Protein AF-A0A952AMG6-F1 (afdb_monomer)

Foldseek 3Di:
DVVVLVVVLVVLVVVLVLLVVVVVCVVVVVVVDNDDDPVSCVVVVVQLVVCCVPDVQDDPPDGCSSVVSNVVSVVVNVVSVVD

Mean predicted aligned error: 4.11 Å

Sequence (83 aa):
METIILATYFFLNFLQIFIFVDVILSWLTLFGLNIRPKIISDLIDSMYLYVKKYIKTSFGPVDFTPLIILIIISLLQNLIINL

Secondary structure (DSSP, 8-state):
-HHHHHHHHHHHHHHHHHHHHHHHHHHHGGGT-----HHHHHHHHHHHHHHHHHS--EETTEE-HHHHHHHHHHHHHHHHHT-

pLDDT: mean 89.99, std 4.52, range [70.38, 95.62]

Solvent-accessible surface area (backbone atoms only — not comparable to full-atom values): 4829 Å² total; per-residue (Å²): 112,68,68,58,55,51,50,52,49,52,51,51,52,51,53,49,52,53,50,52,51,52,55,56,35,54,56,38,43,79,77,72,41,85,63,72,59,64,71,57,48,65,62,48,48,60,57,43,52,56,50,48,72,78,42,87,44,64,60,86,95,46,70,44,45,64,59,55,49,51,50,52,50,52,53,52,46,52,53,62,74,75,104

Radius of gyration: 14.34 Å; Cα contacts (8 Å, |Δi|>4): 43; chains: 1; bounding box: 30×26×38 Å

Structure (mmCIF, N/CA/C/O backbone):
data_AF-A0A952AMG6-F1
#
_entry.id   AF-A0A952AMG6-F1
#
loop_
_atom_site.group_PDB
_atom_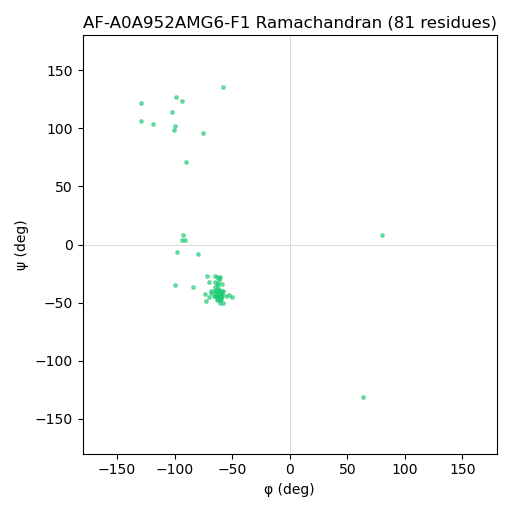site.id
_atom_site.type_symbol
_atom_site.label_atom_id
_atom_site.label_alt_id
_atom_site.label_comp_id
_atom_site.label_asym_id
_atom_site.label_entity_id
_atom_site.label_seq_id
_atom_site.pdbx_PDB_ins_code
_atom_site.Cartn_x
_atom_site.Cartn_y
_atom_site.Cartn_z
_atom_site.occupancy
_atom_site.B_iso_or_equiv
_atom_site.auth_seq_id
_atom_site.auth_comp_id
_atom_site.auth_asym_id
_atom_site.auth_atom_id
_atom_site.pdbx_PDB_model_num
ATOM 1 N N . MET A 1 1 ? 15.255 -1.742 -22.918 1.00 70.38 1 MET A N 1
ATOM 2 C CA . MET A 1 1 ? 14.317 -0.705 -22.433 1.00 70.38 1 MET A CA 1
ATOM 3 C C . MET A 1 1 ? 12.949 -1.324 -22.174 1.00 70.38 1 MET A C 1
ATOM 5 O O . MET A 1 1 ? 12.489 -1.272 -21.043 1.00 70.38 1 MET A O 1
ATOM 9 N N . GLU A 1 2 ? 12.389 -2.040 -23.149 1.00 84.94 2 GLU A N 1
ATOM 10 C CA . GLU A 1 2 ? 11.121 -2.783 -23.021 1.00 84.94 2 GLU A CA 1
ATOM 11 C C . GLU A 1 2 ? 11.069 -3.747 -21.824 1.00 84.94 2 GLU A C 1
ATOM 13 O O . GLU A 1 2 ? 10.100 -3.752 -21.074 1.00 84.94 2 GLU A O 1
ATOM 18 N N . THR A 1 3 ? 12.138 -4.505 -21.561 1.00 89.94 3 THR A N 1
ATOM 19 C CA . THR A 1 3 ? 12.182 -5.447 -20.425 1.00 89.94 3 THR A CA 1
ATOM 20 C C . THR A 1 3 ? 12.045 -4.754 -19.066 1.00 89.94 3 THR A C 1
ATOM 22 O O . THR A 1 3 ? 11.450 -5.312 -18.150 1.00 89.94 3 THR A O 1
ATOM 25 N N . ILE A 1 4 ? 12.572 -3.532 -18.928 1.00 90.25 4 ILE A N 1
ATOM 26 C CA . ILE A 1 4 ? 12.511 -2.755 -17.680 1.00 90.25 4 ILE A CA 1
ATOM 27 C C . ILE A 1 4 ? 11.093 -2.213 -17.472 1.00 90.25 4 ILE A C 1
ATOM 29 O O . ILE A 1 4 ? 10.560 -2.293 -16.366 1.00 90.25 4 ILE A O 1
ATOM 33 N N . ILE A 1 5 ? 10.470 -1.716 -18.544 1.00 92.75 5 ILE A N 1
ATOM 34 C CA . ILE A 1 5 ? 9.071 -1.261 -18.565 1.00 92.75 5 ILE A CA 1
ATOM 35 C C . ILE A 1 5 ? 8.148 -2.410 -18.146 1.00 92.75 5 ILE A C 1
ATOM 37 O O . ILE A 1 5 ? 7.362 -2.271 -17.209 1.00 92.75 5 ILE A O 1
ATOM 41 N N . LEU A 1 6 ? 8.320 -3.578 -18.768 1.00 92.88 6 LEU A N 1
ATOM 42 C CA . LEU A 1 6 ? 7.535 -4.775 -18.486 1.00 92.88 6 LEU A CA 1
ATOM 43 C C . LEU A 1 6 ? 7.721 -5.254 -17.038 1.00 92.88 6 LEU A C 1
ATOM 45 O O . LEU A 1 6 ? 6.741 -5.503 -16.341 1.00 92.88 6 LEU A O 1
ATOM 49 N N . ALA A 1 7 ? 8.966 -5.332 -16.555 1.00 94.19 7 ALA A N 1
ATOM 50 C CA . ALA A 1 7 ? 9.261 -5.720 -15.176 1.00 94.19 7 ALA A CA 1
ATOM 51 C C . ALA A 1 7 ? 8.632 -4.753 -14.159 1.00 94.19 7 ALA A C 1
ATOM 53 O O . ALA A 1 7 ? 8.058 -5.191 -13.162 1.00 94.19 7 ALA A O 1
ATOM 54 N N . THR A 1 8 ? 8.683 -3.447 -14.436 1.00 93.75 8 THR A N 1
ATOM 55 C CA . THR A 1 8 ? 8.062 -2.418 -13.588 1.00 93.75 8 T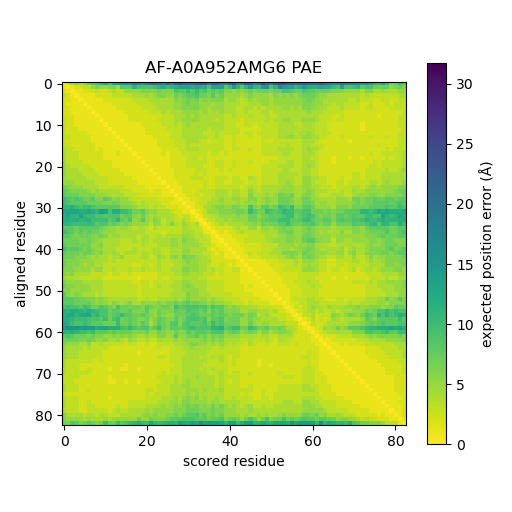HR A CA 1
ATOM 56 C C . THR A 1 8 ? 6.543 -2.568 -13.572 1.00 93.75 8 THR A C 1
ATOM 58 O O . THR A 1 8 ? 5.929 -2.541 -12.507 1.00 93.75 8 THR A O 1
ATOM 61 N N . TYR A 1 9 ? 5.932 -2.796 -14.735 1.00 94.62 9 TYR A N 1
ATOM 62 C CA . TYR A 1 9 ? 4.496 -3.030 -14.847 1.00 94.62 9 TYR A CA 1
ATOM 63 C C . TYR A 1 9 ? 4.050 -4.278 -14.065 1.00 94.62 9 TYR A C 1
ATOM 65 O O . TYR A 1 9 ? 3.095 -4.217 -13.286 1.00 94.62 9 TYR A O 1
ATOM 73 N N . PHE A 1 10 ? 4.783 -5.390 -14.194 1.00 95.19 10 PHE A N 1
ATOM 74 C CA . PHE A 1 10 ? 4.526 -6.609 -13.422 1.00 95.19 10 PHE A CA 1
ATOM 75 C C . PHE A 1 10 ? 4.674 -6.393 -11.915 1.00 95.19 10 PHE A C 1
ATOM 77 O O . PHE A 1 10 ? 3.834 -6.864 -11.149 1.00 95.19 10 PHE A O 1
ATOM 84 N N . PHE A 1 11 ? 5.695 -5.653 -11.484 1.00 94.62 11 PHE A N 1
ATOM 85 C CA . PHE A 1 11 ? 5.887 -5.317 -10.075 1.00 94.62 11 PHE A CA 1
ATOM 86 C C . PHE A 1 11 ? 4.719 -4.492 -9.511 1.00 94.62 11 PHE A C 1
ATOM 88 O O . PHE A 1 11 ? 4.209 -4.801 -8.435 1.00 94.62 11 PHE A O 1
ATOM 95 N N . LEU A 1 12 ? 4.236 -3.492 -10.256 1.00 94.50 12 LEU A N 1
ATOM 96 C CA . LEU A 1 12 ? 3.073 -2.694 -9.857 1.00 94.50 12 LEU A CA 1
ATOM 97 C C . LEU A 1 12 ? 1.794 -3.538 -9.754 1.00 94.50 12 LEU A C 1
ATOM 99 O O . LEU A 1 12 ? 1.048 -3.392 -8.787 1.00 94.50 12 LEU A O 1
ATOM 103 N N . ASN A 1 13 ? 1.568 -4.460 -10.696 1.00 95.19 13 ASN A N 1
ATOM 104 C CA . ASN A 1 13 ? 0.454 -5.414 -10.618 1.00 95.19 13 ASN A CA 1
ATOM 105 C C . ASN A 1 13 ? 0.556 -6.319 -9.385 1.00 95.19 13 ASN A C 1
ATOM 107 O O . ASN A 1 13 ? -0.441 -6.572 -8.710 1.00 95.19 13 ASN A O 1
ATOM 111 N N . PHE A 1 14 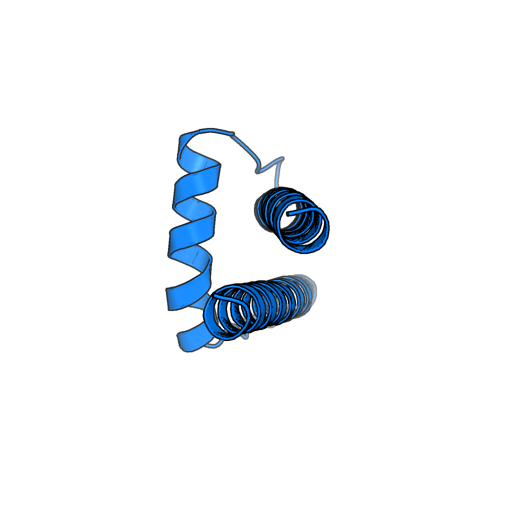? 1.763 -6.784 -9.062 1.00 94.31 14 PHE A N 1
ATOM 112 C CA . PHE A 1 14 ? 1.994 -7.595 -7.873 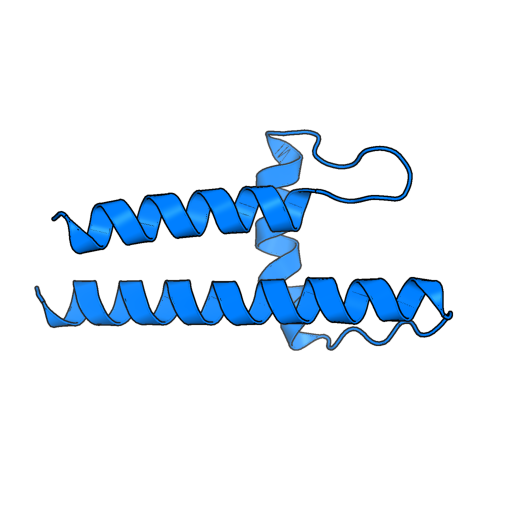1.00 94.31 14 PHE A CA 1
ATOM 113 C C . PHE A 1 14 ? 1.651 -6.821 -6.595 1.00 94.31 14 PHE A C 1
ATOM 115 O O . PHE A 1 14 ? 0.899 -7.323 -5.764 1.00 94.31 14 PHE A O 1
ATOM 122 N N . LEU A 1 15 ? 2.102 -5.568 -6.467 1.00 93.56 15 LEU A N 1
ATOM 123 C CA . LEU A 1 15 ? 1.722 -4.708 -5.340 1.00 93.56 15 LEU A CA 1
ATOM 124 C C . LEU A 1 15 ? 0.205 -4.511 -5.242 1.00 93.56 15 LEU A C 1
ATOM 126 O O . LEU A 1 15 ? -0.351 -4.553 -4.146 1.00 93.56 15 LEU A O 1
ATOM 130 N N . GLN A 1 16 ? -0.472 -4.342 -6.378 1.00 94.25 16 GLN A N 1
ATOM 131 C CA . GLN A 1 16 ? -1.923 -4.189 -6.419 1.00 94.25 16 GLN A CA 1
ATOM 132 C C . GLN A 1 16 ? -2.641 -5.407 -5.821 1.00 94.25 16 GLN A C 1
ATOM 134 O O . GLN A 1 16 ? -3.544 -5.249 -5.000 1.00 94.25 16 GLN A O 1
ATOM 139 N N . ILE A 1 17 ? -2.202 -6.621 -6.175 1.00 93.50 17 ILE A N 1
ATOM 140 C CA . ILE A 1 17 ? -2.733 -7.871 -5.611 1.00 93.50 17 ILE A CA 1
ATOM 141 C C . ILE A 1 17 ? -2.533 -7.906 -4.094 1.00 93.50 17 ILE A C 1
ATOM 143 O O . ILE A 1 17 ? -3.467 -8.229 -3.364 1.00 93.50 17 ILE A O 1
ATOM 147 N N . PHE A 1 18 ? -1.347 -7.538 -3.605 1.00 93.50 18 PHE A N 1
ATOM 148 C CA . PHE A 1 18 ? -1.055 -7.507 -2.168 1.00 93.50 18 PHE A CA 1
ATOM 149 C C . PHE A 1 18 ? -1.983 -6.556 -1.412 1.00 93.50 18 PHE A C 1
ATOM 151 O O . PHE A 1 18 ? -2.517 -6.926 -0.368 1.00 93.50 18 PHE A O 1
ATOM 158 N N . ILE A 1 19 ? -2.231 -5.368 -1.965 1.00 93.94 19 ILE A N 1
ATOM 159 C CA . ILE A 1 19 ? -3.161 -4.392 -1.387 1.00 93.94 19 ILE A CA 1
ATOM 160 C C . ILE A 1 19 ? -4.592 -4.937 -1.379 1.00 93.94 19 ILE A C 1
ATOM 162 O O . ILE A 1 19 ? -5.286 -4.807 -0.375 1.00 93.94 19 ILE A O 1
ATOM 166 N N . PHE A 1 20 ? -5.037 -5.598 -2.452 1.00 93.00 20 PHE A N 1
ATOM 167 C CA . PHE A 1 20 ? -6.355 -6.238 -2.464 1.00 93.00 20 PHE A CA 1
ATOM 168 C C . PHE A 1 20 ? -6.484 -7.321 -1.392 1.00 93.00 20 PHE A C 1
ATOM 170 O O . PHE A 1 20 ? -7.494 -7.365 -0.690 1.00 93.00 20 PHE A O 1
ATOM 177 N N . VAL A 1 21 ? -5.463 -8.167 -1.234 1.00 91.88 21 VAL A N 1
ATOM 178 C CA . VAL A 1 21 ? -5.442 -9.187 -0.179 1.00 91.88 21 VAL A CA 1
ATOM 179 C C . VAL A 1 21 ? -5.505 -8.530 1.199 1.00 91.88 21 VAL A C 1
ATOM 181 O O . VAL A 1 21 ? -6.313 -8.947 2.021 1.00 91.88 21 VAL A O 1
ATOM 184 N N . ASP A 1 22 ? -4.724 -7.479 1.450 1.00 90.94 22 ASP A N 1
ATOM 185 C CA . ASP A 1 22 ? -4.743 -6.733 2.715 1.00 90.94 22 ASP A CA 1
ATOM 186 C C . ASP A 1 22 ? -6.124 -6.135 3.026 1.00 90.94 22 ASP A C 1
ATOM 188 O O . ASP A 1 22 ? -6.615 -6.274 4.146 1.00 90.94 22 ASP A O 1
ATOM 192 N N . VAL A 1 23 ? -6.809 -5.570 2.025 1.00 90.88 23 VAL A N 1
ATOM 193 C CA . VAL A 1 23 ? -8.184 -5.065 2.176 1.00 90.88 23 VAL A CA 1
ATOM 194 C C . VAL A 1 23 ? -9.161 -6.194 2.510 1.00 90.88 23 VAL A C 1
ATOM 196 O O . VAL A 1 23 ? -9.958 -6.049 3.435 1.00 90.88 23 VAL A O 1
ATOM 199 N N . ILE A 1 24 ? -9.090 -7.335 1.821 1.00 90.69 24 ILE A N 1
ATOM 200 C CA . ILE A 1 24 ? -9.955 -8.490 2.113 1.00 90.69 24 ILE A CA 1
ATOM 201 C C . ILE A 1 24 ? -9.697 -9.013 3.532 1.00 90.69 24 ILE A C 1
ATOM 203 O O . ILE A 1 24 ? -10.640 -9.275 4.279 1.00 90.69 24 ILE A O 1
ATOM 207 N N . LEU A 1 25 ? -8.429 -9.122 3.936 1.00 89.25 25 LEU A N 1
ATOM 208 C CA . LEU A 1 25 ? -8.052 -9.526 5.291 1.00 89.25 25 LEU A CA 1
ATOM 209 C C . LEU A 1 25 ? -8.538 -8.518 6.338 1.00 89.25 25 LEU A C 1
ATOM 211 O O . LEU A 1 25 ? -8.962 -8.919 7.420 1.00 89.25 25 LEU A O 1
ATOM 215 N N . SER A 1 26 ? -8.562 -7.223 6.012 1.00 86.50 26 SER A N 1
ATOM 216 C CA . SER A 1 26 ? -9.122 -6.201 6.899 1.00 86.50 26 SER A CA 1
ATOM 217 C C . SER A 1 26 ? -10.615 -6.421 7.171 1.00 86.50 26 SER A C 1
ATOM 219 O O . SER A 1 26 ? -11.078 -6.140 8.271 1.00 86.50 26 SER A O 1
ATOM 221 N N . TRP A 1 27 ? -11.377 -7.001 6.238 1.00 87.69 27 TRP A N 1
ATOM 222 C CA . TRP A 1 27 ? -12.789 -7.323 6.476 1.00 87.69 27 TRP A CA 1
ATOM 223 C C . TRP A 1 27 ? -12.977 -8.490 7.440 1.00 87.69 27 TRP A C 1
ATOM 225 O O . TRP A 1 27 ? -13.977 -8.528 8.152 1.00 87.69 27 TRP A O 1
ATOM 235 N N . LEU A 1 28 ? -12.013 -9.411 7.534 1.00 87.06 28 LEU A N 1
ATOM 236 C CA . LEU A 1 28 ? -12.057 -10.482 8.534 1.00 87.06 28 LEU A CA 1
ATOM 237 C C . LEU A 1 28 ? -12.051 -9.921 9.962 1.00 87.06 28 LEU A C 1
ATOM 239 O O . LEU A 1 28 ? -12.672 -10.503 10.853 1.00 87.06 28 LEU A O 1
ATOM 243 N N . THR A 1 29 ? -11.446 -8.746 10.165 1.00 85.19 29 THR A N 1
ATOM 244 C CA . THR A 1 29 ? -11.462 -8.058 11.464 1.00 85.19 29 THR A CA 1
ATOM 245 C C . THR A 1 29 ? -12.879 -7.663 11.897 1.00 85.19 29 THR A C 1
ATOM 247 O O . THR A 1 29 ? -13.170 -7.679 13.091 1.00 85.19 29 THR A O 1
ATOM 250 N N . LE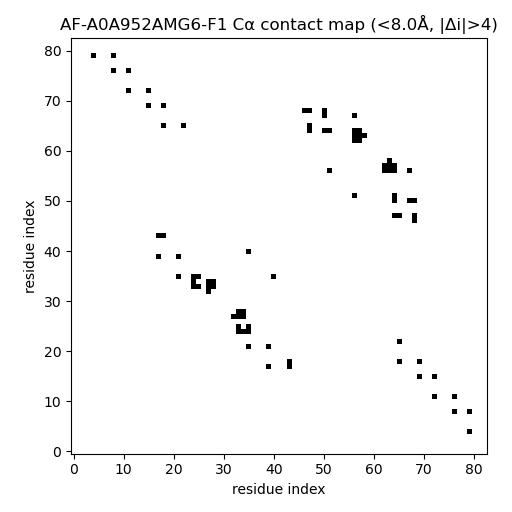U A 1 30 ? -13.803 -7.425 10.951 1.00 84.62 30 LEU A N 1
ATOM 251 C CA . LEU A 1 30 ? -15.220 -7.155 11.242 1.00 84.62 30 LEU A CA 1
ATOM 252 C C . LEU A 1 30 ? -15.921 -8.364 11.878 1.00 84.62 30 LEU A C 1
ATOM 254 O O . LEU A 1 30 ? -16.868 -8.200 12.641 1.00 84.62 30 LEU A O 1
ATOM 258 N N . PHE A 1 31 ? -15.429 -9.571 11.597 1.00 86.44 31 PHE A N 1
ATOM 259 C CA . PHE A 1 31 ? -15.887 -10.822 12.202 1.00 86.44 31 PHE A CA 1
ATOM 260 C C . PHE A 1 31 ? -15.062 -11.218 13.441 1.00 86.44 31 PHE A C 1
ATOM 262 O O . PHE A 1 31 ? -15.213 -12.324 13.954 1.00 86.44 31 PHE A O 1
ATOM 269 N N . GLY A 1 32 ? -14.173 -10.339 13.922 1.00 84.88 32 GLY A N 1
ATOM 270 C CA . GLY A 1 32 ? -13.291 -10.591 15.066 1.00 84.88 32 GLY A CA 1
ATOM 271 C C . GLY A 1 32 ? -12.044 -11.423 14.743 1.00 84.88 32 GLY A C 1
ATOM 272 O O . GLY A 1 32 ? -11.310 -11.802 15.656 1.00 84.88 32 GLY A O 1
ATOM 273 N N . LEU A 1 33 ? -11.777 -11.708 13.465 1.00 86.88 33 LEU A N 1
ATOM 274 C CA . LEU A 1 33 ? -10.625 -12.491 13.020 1.00 86.88 33 LEU A CA 1
ATOM 275 C C . LEU A 1 33 ? -9.510 -11.568 12.515 1.00 86.88 33 LEU A C 1
ATOM 277 O O . LEU A 1 33 ? -9.533 -11.092 11.383 1.00 86.88 33 LEU A O 1
ATOM 281 N N . ASN A 1 34 ? -8.490 -11.353 13.344 1.00 83.69 34 ASN A N 1
ATOM 282 C CA . ASN A 1 34 ? -7.327 -10.532 12.994 1.00 83.69 34 ASN A CA 1
ATOM 283 C C . ASN A 1 34 ? -6.222 -11.378 12.347 1.00 83.69 34 ASN A C 1
ATOM 285 O O . ASN A 1 34 ? -5.181 -11.639 12.950 1.00 83.69 34 ASN A O 1
ATOM 289 N N . ILE A 1 35 ? -6.459 -11.827 11.114 1.00 84.69 35 ILE A N 1
ATOM 290 C CA . ILE A 1 35 ? -5.494 -12.618 10.343 1.00 84.69 35 ILE A CA 1
ATOM 291 C C . ILE A 1 35 ? -4.801 -11.692 9.347 1.00 84.69 35 ILE A C 1
ATOM 293 O O . ILE A 1 35 ? -5.335 -11.402 8.283 1.00 84.69 35 ILE A O 1
ATOM 297 N N . ARG A 1 36 ? -3.596 -11.230 9.687 1.00 86.06 36 ARG A N 1
ATOM 298 C CA . ARG A 1 36 ? -2.762 -10.427 8.787 1.0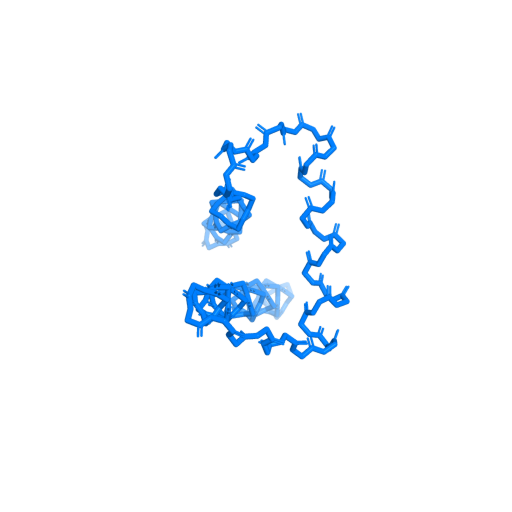0 86.06 36 ARG A CA 1
ATOM 299 C C . ARG A 1 36 ? -1.353 -11.018 8.714 1.00 86.06 36 ARG A C 1
ATOM 301 O O . ARG A 1 36 ? -0.606 -10.912 9.686 1.00 86.06 36 ARG A O 1
ATOM 308 N N . PRO A 1 37 ? -0.981 -11.685 7.607 1.00 88.75 37 PRO A N 1
ATOM 309 C CA . PRO A 1 37 ? 0.354 -12.243 7.437 1.00 88.75 37 PRO A CA 1
ATOM 310 C C . PRO A 1 37 ? 1.432 -11.165 7.551 1.00 88.75 37 PRO A C 1
ATOM 312 O O . PRO A 1 37 ? 1.328 -10.110 6.927 1.00 88.75 37 PRO A O 1
ATOM 315 N N . LYS A 1 38 ? 2.509 -11.463 8.284 1.00 87.75 38 LYS A N 1
ATOM 316 C CA . LYS A 1 38 ? 3.599 -10.508 8.534 1.00 87.75 38 LYS A CA 1
ATOM 317 C C . LYS A 1 38 ? 4.273 -9.998 7.250 1.00 87.75 38 LYS A C 1
ATOM 319 O O . LYS A 1 38 ? 4.645 -8.840 7.146 1.00 87.75 38 LYS A O 1
ATOM 324 N N . ILE A 1 39 ? 4.374 -10.851 6.231 1.00 84.25 39 ILE A N 1
ATOM 325 C CA . ILE A 1 39 ? 4.942 -10.471 4.927 1.00 84.25 39 ILE A CA 1
ATOM 326 C C . ILE A 1 39 ? 4.112 -9.360 4.268 1.00 84.25 39 ILE A C 1
ATOM 328 O O . ILE A 1 39 ? 4.665 -8.438 3.674 1.00 84.25 39 ILE A O 1
ATOM 332 N N . ILE A 1 40 ? 2.784 -9.441 4.387 1.00 84.69 40 ILE A N 1
ATOM 333 C CA . ILE A 1 40 ? 1.861 -8.450 3.829 1.00 84.69 40 ILE A CA 1
ATOM 334 C C . ILE A 1 40 ? 1.976 -7.145 4.618 1.00 84.69 40 ILE A C 1
ATOM 336 O O . ILE A 1 40 ? 2.106 -6.087 4.006 1.00 84.69 40 ILE A O 1
ATOM 340 N N . SER A 1 41 ? 2.009 -7.215 5.955 1.00 86.69 41 SER A N 1
ATOM 341 C CA . SER A 1 41 ? 2.169 -6.020 6.790 1.00 86.69 41 SER A CA 1
ATOM 342 C C . SER A 1 41 ? 3.476 -5.289 6.519 1.00 86.69 41 SER A C 1
ATOM 344 O O . SER A 1 41 ? 3.459 -4.087 6.286 1.00 86.69 41 SER A O 1
ATOM 346 N N . ASP A 1 42 ? 4.597 -6.006 6.464 1.00 87.88 42 ASP A N 1
ATOM 347 C CA . ASP A 1 42 ? 5.919 -5.388 6.331 1.00 87.88 42 ASP A CA 1
ATOM 348 C C . ASP A 1 42 ? 6.073 -4.651 4.983 1.00 87.88 42 ASP A C 1
ATOM 350 O O . ASP A 1 42 ? 6.653 -3.562 4.922 1.00 87.88 42 ASP A O 1
ATOM 354 N N . LEU A 1 43 ? 5.499 -5.206 3.908 1.00 86.06 43 LEU A N 1
ATOM 355 C CA . LEU A 1 43 ? 5.496 -4.584 2.580 1.00 86.06 43 LEU A CA 1
ATOM 356 C C . LEU A 1 43 ? 4.552 -3.378 2.503 1.00 86.06 43 LEU A C 1
ATOM 358 O O . LEU A 1 43 ? 4.928 -2.315 2.008 1.00 86.06 43 LEU A O 1
ATOM 362 N N . ILE A 1 44 ? 3.319 -3.546 2.976 1.00 91.19 44 ILE A N 1
ATOM 363 C CA . ILE A 1 44 ? 2.238 -2.590 2.732 1.00 91.19 44 ILE A CA 1
ATOM 364 C C . ILE A 1 44 ? 2.259 -1.437 3.737 1.00 91.19 44 ILE A C 1
ATOM 366 O O . ILE A 1 44 ? 2.018 -0.291 3.351 1.00 91.19 44 ILE A O 1
ATOM 370 N N . ASP A 1 45 ? 2.604 -1.692 5.001 1.00 91.06 45 ASP A N 1
ATOM 371 C CA . ASP A 1 45 ? 2.569 -0.667 6.051 1.00 91.06 45 ASP A CA 1
ATOM 372 C C . ASP A 1 45 ? 3.523 0.479 5.749 1.00 91.06 45 ASP A C 1
ATOM 374 O O . ASP A 1 45 ? 3.176 1.640 5.950 1.00 91.06 45 ASP A O 1
ATOM 378 N N . SER A 1 46 ? 4.690 0.176 5.182 1.00 90.19 46 SER A N 1
ATOM 379 C CA . SER A 1 46 ? 5.648 1.192 4.744 1.00 90.19 46 SER A CA 1
ATOM 380 C C . SER A 1 46 ? 5.032 2.143 3.709 1.00 90.19 46 SER A C 1
ATOM 382 O O . SER A 1 46 ? 5.170 3.364 3.818 1.00 90.19 46 SER A O 1
ATOM 384 N N . MET A 1 47 ? 4.292 1.601 2.735 1.00 91.06 47 MET A N 1
ATOM 385 C CA . MET A 1 47 ? 3.590 2.396 1.721 1.00 91.06 47 MET A CA 1
ATOM 386 C C . MET A 1 47 ? 2.442 3.199 2.339 1.00 91.06 47 MET A C 1
ATOM 388 O O . MET A 1 47 ? 2.259 4.378 2.027 1.00 91.06 47 MET A O 1
ATOM 392 N N . TYR A 1 48 ? 1.684 2.579 3.246 1.00 92.44 48 TYR A N 1
ATOM 393 C CA . TYR A 1 48 ? 0.535 3.207 3.891 1.00 92.44 48 TYR A CA 1
ATOM 394 C C . TYR A 1 48 ? 0.978 4.367 4.778 1.00 92.44 48 TYR A C 1
ATOM 396 O O . TYR A 1 48 ? 0.395 5.447 4.715 1.00 92.44 48 TYR A O 1
ATOM 404 N N . LEU A 1 49 ? 2.040 4.178 5.562 1.00 91.88 49 LEU A N 1
ATOM 405 C CA . LEU A 1 49 ? 2.639 5.221 6.391 1.00 91.88 49 LEU A CA 1
ATOM 406 C C . LEU A 1 49 ? 3.130 6.394 5.548 1.00 91.88 49 LEU A C 1
ATOM 408 O O . LEU A 1 49 ? 2.919 7.545 5.933 1.00 91.88 49 LEU A O 1
ATOM 412 N N . TYR A 1 50 ? 3.739 6.119 4.392 1.00 91.81 50 TYR A N 1
ATOM 413 C CA . TYR A 1 50 ? 4.170 7.175 3.486 1.00 91.81 50 TYR A CA 1
ATOM 414 C C . TYR A 1 50 ? 2.981 8.010 3.009 1.00 91.81 50 TYR A C 1
ATOM 416 O O . TYR A 1 50 ? 3.002 9.226 3.160 1.00 91.81 50 TYR A O 1
ATOM 424 N N . VAL A 1 51 ? 1.906 7.383 2.522 1.00 91.44 51 VAL A N 1
ATOM 425 C CA . VAL A 1 51 ? 0.706 8.118 2.086 1.00 91.44 51 VAL A CA 1
ATOM 426 C C . VAL A 1 51 ? 0.053 8.872 3.244 1.00 91.44 51 VAL A C 1
ATOM 428 O O . VAL A 1 51 ? -0.231 10.062 3.106 1.00 91.44 51 VAL A O 1
ATOM 431 N N . LYS A 1 52 ? -0.100 8.231 4.409 1.00 91.75 52 LYS A N 1
ATOM 432 C CA . LYS A 1 52 ? -0.681 8.841 5.617 1.00 91.75 52 LYS A CA 1
ATOM 433 C C . LYS A 1 52 ? 0.093 10.055 6.122 1.00 91.75 52 LYS A C 1
ATOM 435 O O . LYS A 1 52 ? -0.496 10.942 6.737 1.00 91.75 52 LYS A O 1
ATOM 440 N N . LYS A 1 53 ? 1.404 10.109 5.864 1.00 92.19 53 LYS A N 1
ATOM 441 C CA . LYS A 1 53 ? 2.250 11.258 6.207 1.00 92.19 53 LYS A CA 1
ATOM 442 C C . LYS A 1 53 ? 1.856 12.517 5.432 1.00 92.19 53 LYS A C 1
ATOM 444 O O . LYS A 1 53 ? 1.997 13.612 5.968 1.00 92.19 53 LYS A O 1
ATOM 449 N N . TYR A 1 54 ? 1.378 12.372 4.197 1.00 91.62 54 TYR A N 1
ATOM 450 C CA . TYR A 1 54 ? 0.999 13.503 3.343 1.00 91.62 54 TYR A CA 1
ATOM 451 C C . TYR A 1 54 ? -0.508 13.755 3.330 1.00 91.62 54 TYR A C 1
ATOM 453 O O . TYR A 1 54 ? -0.938 14.902 3.254 1.00 91.62 54 TYR A O 1
ATOM 461 N N . ILE A 1 55 ? -1.313 12.695 3.404 1.00 87.81 55 ILE A N 1
ATOM 462 C CA . ILE A 1 55 ? -2.767 12.761 3.295 1.00 87.81 55 ILE A CA 1
ATOM 463 C C . ILE A 1 55 ? -3.362 12.018 4.483 1.00 87.81 55 ILE A C 1
ATOM 465 O O . ILE A 1 55 ? -3.138 10.824 4.657 1.00 87.81 55 ILE A O 1
ATOM 469 N N . LYS A 1 56 ? -4.173 12.700 5.295 1.00 87.38 56 LYS A N 1
ATOM 470 C CA . LYS A 1 56 ? -4.935 12.031 6.351 1.00 87.38 56 LYS A CA 1
ATOM 471 C C . LYS A 1 56 ? -6.107 11.278 5.715 1.00 87.38 56 LYS A C 1
ATOM 473 O O . LYS A 1 56 ? -7.142 11.860 5.420 1.00 87.38 56 LYS A O 1
ATOM 478 N N . THR A 1 57 ? -5.908 9.990 5.475 1.00 87.62 57 THR A N 1
ATOM 479 C CA . THR A 1 57 ? -6.805 9.105 4.710 1.00 87.62 57 THR A CA 1
ATOM 480 C C . THR A 1 57 ? -7.740 8.258 5.564 1.00 87.62 57 THR A C 1
ATOM 482 O O . THR A 1 57 ? -8.599 7.562 5.029 1.00 87.62 57 THR A O 1
ATOM 485 N N . SER A 1 58 ? -7.586 8.282 6.886 1.00 86.12 58 SER A N 1
ATOM 486 C CA . SER A 1 58 ? -8.443 7.523 7.797 1.00 86.12 58 SER A CA 1
ATOM 487 C C . SER A 1 58 ? -9.608 8.389 8.290 1.00 86.12 58 SER A C 1
ATOM 489 O O . SER A 1 58 ? -9.390 9.453 8.879 1.00 86.12 58 SER A O 1
ATOM 491 N N . PHE A 1 59 ? -10.839 7.920 8.070 1.00 84.44 59 PHE A N 1
ATOM 492 C CA . PHE A 1 59 ? -12.077 8.556 8.529 1.00 84.44 59 PHE A CA 1
ATOM 493 C C . PHE A 1 59 ? -12.815 7.601 9.475 1.00 84.44 59 PHE A C 1
ATOM 495 O O . PHE A 1 59 ? -13.435 6.626 9.052 1.00 84.44 59 PHE A O 1
ATOM 502 N N . GLY A 1 60 ? -12.742 7.880 10.779 1.00 82.38 60 GLY A N 1
ATOM 503 C CA . GLY A 1 60 ? -13.304 6.994 11.800 1.00 82.38 60 GLY A CA 1
ATOM 504 C C . GLY A 1 60 ? -12.603 5.624 11.803 1.00 82.38 60 GLY A C 1
ATOM 505 O O . GLY A 1 60 ? -11.372 5.597 11.822 1.00 82.38 60 GLY A O 1
ATOM 506 N N . PRO A 1 61 ? -13.344 4.497 11.789 1.00 79.94 61 PRO A N 1
ATOM 507 C CA . PRO A 1 61 ? -12.756 3.157 11.765 1.00 79.94 61 PRO A CA 1
ATOM 508 C C . PRO A 1 61 ? -12.284 2.722 10.369 1.00 79.94 61 PRO A C 1
ATOM 510 O O . PRO A 1 61 ? -11.672 1.666 10.240 1.00 79.94 61 PRO A O 1
ATOM 513 N N . VAL A 1 62 ? -12.586 3.498 9.321 1.00 81.38 62 VAL A N 1
ATOM 514 C CA . VAL A 1 62 ? -12.291 3.129 7.934 1.00 81.38 62 VAL A CA 1
ATOM 515 C C . VAL A 1 62 ? -11.018 3.821 7.468 1.00 81.38 62 VAL A C 1
ATOM 517 O O . VAL A 1 62 ? -10.889 5.047 7.534 1.00 81.38 62 VAL A O 1
ATOM 520 N N . ASP A 1 63 ? -10.081 3.028 6.959 1.00 87.81 63 ASP A N 1
ATOM 521 C CA . ASP A 1 63 ? -8.845 3.521 6.372 1.00 87.81 63 ASP A CA 1
ATOM 522 C C . ASP A 1 63 ? -8.918 3.483 4.842 1.00 87.81 63 ASP A C 1
ATOM 524 O O . ASP A 1 63 ? -8.962 2.411 4.244 1.00 87.81 63 ASP A O 1
ATOM 528 N N . PHE A 1 64 ? -8.910 4.654 4.199 1.00 90.56 64 PHE A N 1
ATOM 529 C CA . PHE A 1 64 ? -8.941 4.764 2.735 1.00 90.56 64 PHE A CA 1
ATOM 530 C C . PHE A 1 64 ? -7.542 4.804 2.109 1.00 90.56 64 PHE A C 1
ATOM 532 O O . PHE A 1 64 ? -7.409 4.942 0.894 1.00 90.56 64 PHE A O 1
ATOM 539 N N . THR A 1 65 ? -6.483 4.650 2.909 1.00 93.38 65 THR A N 1
ATOM 540 C CA . THR A 1 65 ? -5.103 4.539 2.408 1.00 93.38 65 THR A CA 1
ATOM 541 C C . THR A 1 65 ? -4.923 3.496 1.299 1.00 93.38 65 THR A C 1
ATOM 543 O O . THR A 1 65 ? -4.307 3.848 0.289 1.00 93.38 65 THR A O 1
ATOM 546 N N . PRO A 1 66 ? -5.488 2.272 1.407 1.00 93.31 66 PRO A N 1
ATOM 547 C CA . PRO A 1 66 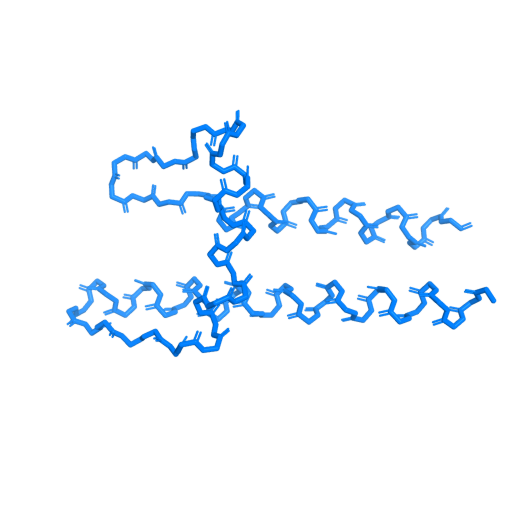? -5.396 1.277 0.341 1.00 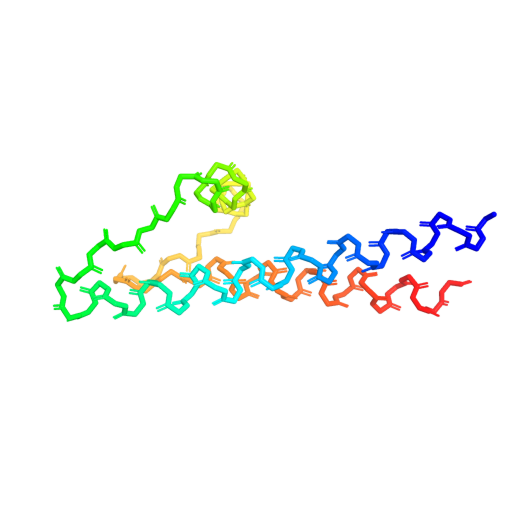93.31 66 PRO A CA 1
ATOM 548 C C . PRO A 1 66 ? -5.923 1.822 -0.990 1.00 93.31 66 PRO A C 1
ATOM 550 O O . PRO A 1 66 ? -5.265 1.697 -2.018 1.00 93.31 66 PRO A O 1
ATOM 553 N N . LEU A 1 67 ? -7.072 2.507 -0.963 1.00 93.25 67 LEU A N 1
ATOM 554 C CA . LEU A 1 67 ? -7.696 3.082 -2.154 1.00 93.25 67 LEU A CA 1
ATOM 555 C C . LEU A 1 67 ? -6.810 4.151 -2.801 1.00 93.25 67 LEU A C 1
ATOM 557 O O . LEU A 1 67 ? -6.627 4.137 -4.016 1.00 93.25 67 LEU A O 1
ATOM 561 N N . ILE A 1 68 ? -6.230 5.053 -2.004 1.00 93.31 68 ILE A N 1
ATOM 562 C CA . ILE A 1 68 ? -5.326 6.086 -2.530 1.00 93.31 68 ILE A CA 1
ATOM 563 C C . ILE A 1 68 ? -4.117 5.448 -3.216 1.00 93.31 68 ILE A C 1
ATOM 565 O O . ILE A 1 68 ? -3.721 5.879 -4.297 1.00 93.31 68 ILE A O 1
ATOM 569 N N . ILE A 1 69 ? -3.548 4.398 -2.630 1.00 94.12 69 ILE A N 1
ATOM 570 C CA . ILE A 1 69 ? -2.394 3.717 -3.219 1.00 94.12 69 ILE A CA 1
ATOM 571 C C . ILE A 1 69 ? -2.780 2.992 -4.504 1.00 94.12 69 ILE A C 1
ATOM 573 O O . ILE A 1 69 ? -2.035 3.076 -5.477 1.00 94.12 69 ILE A O 1
ATOM 577 N N . LEU A 1 70 ? -3.947 2.344 -4.551 1.00 95.06 70 LEU A N 1
ATOM 578 C CA . LEU A 1 70 ? -4.460 1.738 -5.783 1.00 95.06 70 LEU A CA 1
ATOM 579 C C . LEU A 1 70 ? -4.620 2.781 -6.899 1.00 95.06 70 LEU A C 1
ATOM 581 O O . LEU A 1 70 ? -4.250 2.509 -8.040 1.00 95.06 70 LEU A O 1
ATOM 585 N N . ILE A 1 71 ? -5.100 3.986 -6.572 1.00 94.69 71 ILE A N 1
ATOM 586 C CA . ILE A 1 71 ? -5.191 5.100 -7.528 1.00 94.69 71 ILE A CA 1
ATOM 587 C C . ILE A 1 71 ? -3.795 5.506 -8.019 1.00 94.69 71 ILE A C 1
ATOM 589 O O . ILE A 1 71 ? -3.586 5.624 -9.224 1.00 94.69 71 ILE A O 1
ATOM 593 N N . ILE A 1 72 ? -2.822 5.674 -7.116 1.00 94.12 72 ILE A N 1
ATOM 594 C CA . ILE A 1 72 ? -1.439 6.026 -7.482 1.00 94.12 72 ILE A CA 1
ATOM 595 C C . ILE A 1 72 ? -0.825 4.955 -8.392 1.00 94.12 72 ILE A C 1
ATOM 597 O O . ILE A 1 72 ? -0.250 5.289 -9.427 1.00 94.12 72 ILE A O 1
ATOM 601 N N . ILE A 1 73 ? -0.972 3.673 -8.044 1.00 95.06 73 ILE A N 1
ATOM 602 C CA . ILE A 1 73 ? -0.479 2.550 -8.852 1.00 95.06 73 ILE A CA 1
ATOM 603 C C . ILE A 1 73 ? -1.124 2.567 -10.241 1.00 95.06 73 ILE A C 1
ATOM 605 O O . ILE A 1 73 ? -0.412 2.445 -11.235 1.00 95.06 73 ILE A O 1
ATOM 609 N N . SER A 1 74 ? -2.441 2.772 -10.324 1.00 94.88 74 SER A N 1
ATOM 610 C CA . SER A 1 74 ? -3.163 2.831 -11.599 1.00 94.88 74 SER A CA 1
ATOM 611 C C . SER A 1 74 ? -2.677 3.980 -12.489 1.00 94.88 74 SER A C 1
ATOM 613 O O . SER A 1 74 ? -2.458 3.783 -13.686 1.00 94.88 74 SER A O 1
ATOM 615 N N . LEU A 1 75 ? -2.424 5.159 -11.911 1.00 95.62 75 LEU A N 1
ATOM 616 C CA . LEU A 1 75 ? -1.848 6.290 -12.641 1.00 95.62 75 LEU A CA 1
ATOM 617 C C . LEU A 1 75 ? -0.443 5.969 -13.163 1.00 95.62 75 LEU A C 1
ATOM 619 O O . LEU A 1 75 ? -0.157 6.227 -14.331 1.00 95.62 75 LEU A O 1
ATOM 623 N N . LEU A 1 76 ? 0.415 5.368 -12.333 1.00 95.06 76 LEU A N 1
ATOM 624 C CA . LEU A 1 76 ? 1.763 4.961 -12.741 1.00 95.06 76 LEU A CA 1
ATOM 625 C C . LEU A 1 76 ? 1.727 3.925 -13.868 1.00 95.06 76 LEU A C 1
ATOM 627 O O . LEU A 1 76 ? 2.457 4.061 -14.844 1.00 95.06 76 LEU A O 1
ATOM 631 N N . GLN A 1 77 ? 0.855 2.922 -13.775 1.00 94.69 77 GLN A N 1
ATOM 632 C CA . GLN A 1 77 ? 0.675 1.922 -14.828 1.00 94.69 77 GLN A CA 1
ATOM 633 C C . GLN A 1 77 ? 0.225 2.552 -16.146 1.00 94.69 77 GLN A C 1
ATOM 635 O O . GLN A 1 77 ? 0.770 2.220 -17.195 1.00 94.69 77 GLN A O 1
ATOM 640 N N . ASN A 1 78 ? -0.732 3.482 -16.098 1.00 94.38 78 ASN A N 1
ATOM 641 C CA . ASN A 1 78 ? -1.200 4.173 -17.294 1.00 94.38 78 ASN A CA 1
ATOM 642 C C . ASN A 1 78 ? -0.084 5.020 -17.929 1.00 94.38 78 ASN A C 1
ATOM 644 O O . ASN A 1 78 ? 0.055 5.039 -19.147 1.00 94.38 78 ASN A O 1
ATOM 648 N N . LEU A 1 79 ? 0.749 5.683 -17.123 1.00 93.56 79 LEU A N 1
ATOM 649 C CA . LEU A 1 79 ? 1.919 6.398 -17.638 1.00 93.56 79 LEU A CA 1
ATOM 650 C C . LEU A 1 79 ? 2.916 5.446 -18.307 1.00 93.56 79 LEU A C 1
ATOM 652 O O . LEU A 1 79 ? 3.421 5.765 -19.372 1.00 93.56 79 LEU A O 1
ATOM 656 N N . ILE A 1 80 ? 3.158 4.273 -17.718 1.00 91.44 80 ILE A N 1
ATOM 657 C CA . ILE A 1 80 ? 4.076 3.259 -18.260 1.00 91.44 80 ILE A CA 1
ATOM 658 C C . ILE A 1 80 ? 3.576 2.681 -19.589 1.00 91.44 80 ILE A C 1
ATOM 660 O O . ILE A 1 80 ? 4.384 2.451 -20.478 1.00 91.44 80 ILE A O 1
ATOM 664 N N . ILE A 1 81 ? 2.269 2.440 -19.731 1.00 90.19 81 ILE A N 1
ATOM 665 C CA . ILE A 1 81 ? 1.680 1.895 -20.967 1.00 90.19 81 ILE A CA 1
ATOM 666 C C . ILE A 1 81 ? 1.719 2.916 -22.115 1.00 90.19 81 ILE A C 1
ATOM 668 O O . ILE A 1 81 ? 1.828 2.523 -23.272 1.00 90.19 81 ILE A O 1
ATOM 672 N N . ASN A 1 82 ? 1.605 4.208 -21.799 1.00 87.88 82 ASN A N 1
ATOM 673 C CA . ASN A 1 82 ? 1.566 5.288 -22.790 1.00 87.88 82 ASN A CA 1
ATOM 674 C C . ASN A 1 82 ? 2.944 5.917 -23.082 1.00 87.88 82 ASN A C 1
ATOM 676 O O . ASN A 1 82 ? 3.002 6.912 -23.807 1.00 87.88 82 ASN A O 1
ATOM 680 N N . LEU A 1 83 ? 4.017 5.388 -22.485 1.00 80.75 83 LEU A N 1
ATOM 681 C CA . LEU A 1 83 ? 5.414 5.763 -22.743 1.00 80.75 83 LEU A CA 1
ATOM 682 C C . LEU A 1 83 ? 5.970 4.993 -23.943 1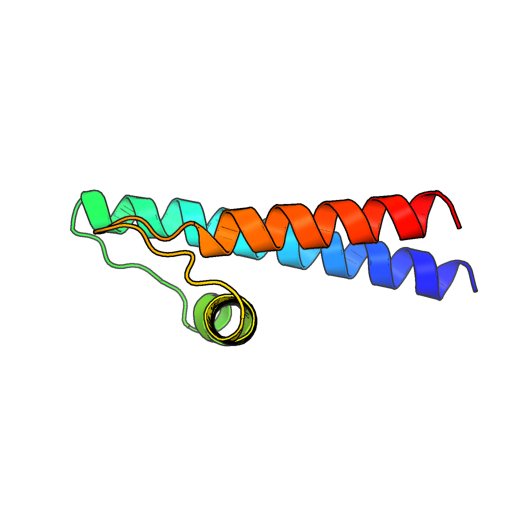.00 80.75 83 LEU A C 1
ATOM 684 O O . LEU A 1 83 ? 6.686 5.635 -24.743 1.00 80.75 83 LEU A O 1
#